Protein AF-A0A526YEH1-F1 (afdb_monomer_lite)

Sequence (98 aa):
MGEEGLAEISARYLRFADTEARSRSPLYEDLARAVAGDREILGFLSTLPDIKRQPNLLLAVVRHLFGTPTGWTEFRQALLAHPELVRSLMLERSTQTN

Secondary structure (DSSP, 8-state):
--THHHHHHHHHHHHHIIIIITTT-HHHHHHHHHHHH-HHHHHHHHTS-GGG--HHHHHHHHHHHH-S-SSHHHHHHHHHHSHHHHHHHHHH------

Structure (mmCIF, N/CA/C/O backbone):
data_AF-A0A526YEH1-F1
#
_entry.id   AF-A0A526YEH1-F1
#
loop_
_atom_site.group_PDB
_atom_site.id
_atom_site.type_symbol
_atom_site.label_atom_id
_atom_site.label_alt_id
_atom_site.label_comp_id
_atom_site.label_asym_id
_atom_site.label_entity_id
_atom_site.label_seq_id
_atom_site.pdbx_PDB_ins_code
_atom_site.Cartn_x
_atom_site.Cartn_y
_atom_site.Cartn_z
_atom_site.occupancy
_atom_site.B_iso_or_equiv
_atom_site.auth_seq_id
_atom_site.auth_comp_id
_atom_site.auth_asym_id
_atom_site.auth_atom_id
_atom_site.pdbx_PDB_model_num
ATOM 1 N N . MET A 1 1 ? -14.898 6.642 -11.240 1.00 52.28 1 MET A N 1
ATOM 2 C CA . MET A 1 1 ? -13.617 6.170 -11.801 1.00 52.28 1 MET A CA 1
ATOM 3 C C . MET A 1 1 ? -13.636 4.663 -11.703 1.00 52.28 1 MET A C 1
ATOM 5 O O . MET A 1 1 ? -13.384 4.128 -10.633 1.00 52.28 1 MET A O 1
ATOM 9 N N . GLY A 1 2 ? -14.123 4.015 -12.759 1.00 63.66 2 GLY A N 1
ATOM 10 C CA . GLY A 1 2 ? -14.147 2.560 -12.851 1.00 63.66 2 GLY A CA 1
ATOM 11 C C . GLY A 1 2 ? -1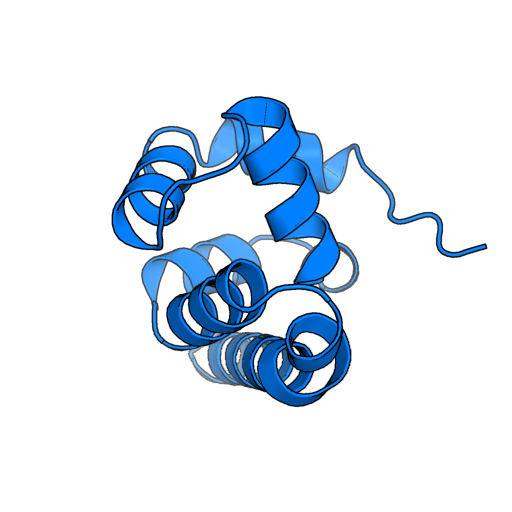2.762 2.019 -13.191 1.00 63.66 2 GLY A C 1
ATOM 12 O O . GLY A 1 2 ? -11.830 2.789 -13.397 1.00 63.66 2 GLY A O 1
ATOM 13 N N . GLU A 1 3 ? -12.674 0.698 -13.208 1.00 65.00 3 GLU A N 1
ATOM 14 C CA . GLU A 1 3 ? -11.566 -0.230 -13.499 1.00 65.00 3 GLU A CA 1
ATOM 15 C C . GLU A 1 3 ? -10.303 0.304 -14.219 1.00 65.00 3 GLU A C 1
ATOM 17 O O . GLU A 1 3 ? -9.201 -0.107 -13.860 1.00 65.00 3 GLU A O 1
ATOM 22 N N . GLU A 1 4 ? -10.414 1.259 -15.146 1.00 73.94 4 GLU A N 1
ATOM 23 C CA . GLU A 1 4 ? -9.292 1.972 -15.785 1.00 73.94 4 GLU A CA 1
ATOM 24 C C . GLU A 1 4 ? -8.348 2.650 -14.774 1.00 73.94 4 GLU A C 1
ATOM 26 O O . GLU A 1 4 ? -7.128 2.522 -14.873 1.00 73.94 4 GLU A O 1
ATOM 31 N N . GLY A 1 5 ? -8.898 3.291 -13.736 1.00 83.44 5 GLY A N 1
ATOM 32 C CA . GLY A 1 5 ? -8.084 3.941 -12.703 1.00 83.44 5 GLY A CA 1
ATOM 33 C C . GLY A 1 5 ? -7.284 2.945 -11.857 1.00 83.44 5 GLY A C 1
ATOM 34 O O . GLY A 1 5 ? -6.169 3.241 -11.431 1.00 83.44 5 GLY A O 1
ATOM 35 N N . LEU A 1 6 ? -7.819 1.738 -11.639 1.00 89.31 6 LEU A N 1
ATOM 36 C CA . LEU A 1 6 ? -7.109 0.675 -10.921 1.00 89.31 6 LEU A CA 1
ATOM 37 C C . LEU A 1 6 ? -5.994 0.082 -11.788 1.00 89.31 6 LEU A C 1
ATOM 39 O O . LEU A 1 6 ? -4.925 -0.231 -11.263 1.00 89.31 6 LEU A O 1
ATOM 43 N N . ALA A 1 7 ? -6.218 -0.040 -13.100 1.00 89.81 7 ALA A N 1
ATOM 44 C CA . ALA A 1 7 ? -5.214 -0.528 -14.040 1.00 89.81 7 ALA A CA 1
ATOM 45 C C . ALA A 1 7 ? -3.992 0.405 -14.109 1.00 89.81 7 ALA A C 1
ATOM 47 O O . ALA A 1 7 ? -2.858 -0.075 -14.093 1.00 89.81 7 ALA A O 1
ATOM 48 N N . GLU A 1 8 ? -4.194 1.727 -14.096 1.00 91.12 8 GLU A N 1
ATOM 49 C CA . GLU A 1 8 ? -3.087 2.693 -14.020 1.00 91.12 8 GLU A CA 1
ATOM 50 C C . GLU A 1 8 ? -2.274 2.555 -12.728 1.00 91.12 8 GLU A C 1
ATOM 52 O O . GLU A 1 8 ? -1.039 2.540 -12.762 1.00 91.12 8 GLU A O 1
ATOM 57 N N . ILE A 1 9 ? -2.953 2.419 -11.582 1.00 93.25 9 ILE A N 1
ATOM 58 C CA . ILE A 1 9 ? -2.280 2.223 -10.292 1.00 93.25 9 ILE A CA 1
ATOM 59 C C . ILE A 1 9 ? -1.491 0.909 -10.323 1.00 93.25 9 ILE A C 1
ATOM 61 O O . ILE A 1 9 ? -0.307 0.904 -9.993 1.00 93.25 9 ILE A O 1
ATOM 65 N N . SER A 1 10 ? -2.101 -0.184 -10.783 1.00 94.19 10 SER A N 1
ATOM 66 C CA . SER A 1 10 ? -1.442 -1.488 -10.921 1.00 94.19 10 SER A CA 1
ATOM 67 C C . SER A 1 10 ? -0.175 -1.398 -11.780 1.00 94.19 10 SER A C 1
ATOM 69 O O . SER A 1 10 ? 0.910 -1.781 -11.334 1.00 94.19 10 SER A O 1
ATOM 71 N N . ALA A 1 11 ? -0.264 -0.787 -12.965 1.00 93.31 11 ALA A N 1
ATOM 72 C CA . ALA A 1 11 ? 0.877 -0.604 -13.859 1.00 93.31 11 ALA A CA 1
ATOM 73 C C . ALA A 1 11 ? 2.007 0.220 -13.216 1.00 93.31 11 ALA A C 1
ATOM 75 O O . ALA A 1 11 ? 3.188 -0.092 -13.400 1.00 93.31 11 ALA A O 1
ATOM 76 N N . ARG A 1 12 ? 1.670 1.248 -12.424 1.00 93.19 12 ARG A N 1
ATOM 77 C CA . ARG A 1 12 ? 2.655 2.045 -11.675 1.00 93.19 12 ARG A CA 1
ATOM 78 C C . ARG A 1 12 ? 3.396 1.197 -10.634 1.00 93.19 12 ARG A C 1
ATOM 80 O O . ARG A 1 12 ? 4.614 1.323 -10.520 1.00 93.19 12 ARG A O 1
ATOM 87 N N . TYR A 1 13 ? 2.693 0.327 -9.910 1.00 94.25 13 TYR A N 1
ATOM 88 C CA . TYR A 1 13 ? 3.306 -0.580 -8.932 1.00 94.25 13 TYR A CA 1
ATOM 89 C C . TYR A 1 13 ? 4.188 -1.644 -9.592 1.00 94.25 13 TYR A C 1
ATOM 91 O O . TYR A 1 13 ? 5.295 -1.887 -9.116 1.00 94.25 13 TYR A O 1
ATOM 99 N N . LEU A 1 14 ? 3.759 -2.217 -10.723 1.00 93.44 14 LEU A N 1
ATOM 100 C CA . LEU A 1 14 ? 4.583 -3.159 -11.492 1.00 93.44 14 LEU A CA 1
ATOM 101 C C . LEU A 1 14 ? 5.873 -2.512 -11.994 1.00 93.44 14 LEU A C 1
ATOM 103 O O . LEU A 1 14 ? 6.942 -3.106 -11.872 1.00 93.44 14 LEU A O 1
ATOM 107 N N . ARG A 1 15 ? 5.787 -1.283 -12.517 1.00 92.12 15 ARG A N 1
ATOM 108 C CA . ARG A 1 15 ? 6.970 -0.537 -12.954 1.00 92.12 15 ARG A CA 1
ATOM 109 C C . ARG A 1 15 ? 7.930 -0.313 -11.791 1.00 92.12 15 ARG A C 1
ATOM 111 O O . ARG A 1 15 ? 9.107 -0.602 -11.934 1.00 92.12 15 ARG A O 1
ATOM 118 N N . PHE A 1 16 ? 7.425 0.135 -10.640 1.00 90.31 16 PHE A N 1
ATOM 119 C CA . PHE A 1 16 ? 8.239 0.321 -9.437 1.00 90.31 16 PHE A CA 1
ATOM 120 C C . PHE A 1 16 ? 8.914 -0.976 -8.979 1.00 90.31 16 PHE A C 1
ATOM 122 O O . PHE A 1 16 ? 10.079 -0.944 -8.585 1.00 90.31 16 PHE A O 1
ATOM 129 N N . ALA A 1 17 ? 8.204 -2.107 -9.048 1.00 90.31 17 ALA A N 1
ATOM 130 C CA . ALA A 1 17 ? 8.762 -3.411 -8.715 1.00 90.31 17 ALA A CA 1
ATOM 131 C C . ALA A 1 17 ? 9.973 -3.742 -9.606 1.00 90.31 17 ALA A C 1
ATOM 133 O O . ALA A 1 17 ? 11.022 -4.114 -9.089 1.00 90.31 17 ALA A O 1
ATOM 134 N N . ASP A 1 18 ? 9.853 -3.542 -10.923 1.00 88.56 18 ASP A N 1
ATOM 135 C CA . ASP A 1 18 ? 10.917 -3.851 -11.887 1.00 88.56 18 ASP A CA 1
ATOM 136 C C . ASP A 1 18 ? 12.086 -2.850 -11.869 1.00 88.56 18 ASP A C 1
ATOM 138 O O . ASP A 1 18 ? 13.235 -3.249 -12.057 1.00 88.56 18 ASP A O 1
ATOM 142 N N . THR A 1 19 ? 11.825 -1.564 -11.606 1.00 86.12 19 THR A N 1
ATOM 143 C CA . THR A 1 19 ? 12.853 -0.514 -11.668 1.00 86.12 19 THR A CA 1
ATOM 144 C C . THR A 1 19 ? 13.482 -0.212 -10.309 1.00 86.12 19 THR A C 1
ATOM 146 O O . THR A 1 19 ? 14.686 -0.375 -10.119 1.00 86.12 19 THR A O 1
ATOM 149 N N . GLU A 1 20 ? 12.685 0.262 -9.353 1.00 79.75 20 GLU A N 1
ATOM 150 C CA . GLU A 1 20 ? 13.179 0.852 -8.104 1.00 79.75 20 GLU A CA 1
ATOM 151 C C . GLU A 1 20 ? 13.358 -0.187 -6.994 1.00 79.75 20 GLU A C 1
ATOM 153 O O . GLU A 1 20 ? 14.322 -0.118 -6.227 1.00 79.75 20 GLU A O 1
ATOM 158 N N . ALA A 1 21 ? 12.442 -1.153 -6.894 1.00 80.50 21 ALA A N 1
ATOM 159 C CA . ALA A 1 21 ? 12.470 -2.160 -5.839 1.00 80.50 21 ALA A CA 1
ATOM 160 C C . ALA A 1 21 ? 13.507 -3.258 -6.111 1.00 80.50 21 ALA A C 1
ATOM 162 O O . ALA A 1 21 ? 14.221 -3.657 -5.186 1.00 80.50 21 ALA A O 1
ATOM 163 N N . ARG A 1 22 ? 13.648 -3.666 -7.380 1.00 75.12 22 ARG A N 1
ATOM 164 C CA . ARG A 1 22 ? 14.580 -4.703 -7.850 1.00 75.12 22 ARG A CA 1
ATOM 165 C C . ARG A 1 22 ? 16.018 -4.498 -7.377 1.00 75.12 22 ARG A C 1
ATOM 167 O O . ARG A 1 22 ? 16.695 -5.452 -7.011 1.00 75.12 22 ARG A O 1
ATOM 174 N N . SER A 1 23 ? 16.482 -3.248 -7.338 1.00 73.56 23 SER A N 1
ATOM 175 C CA . SER A 1 23 ? 17.846 -2.923 -6.901 1.00 73.56 23 SER A CA 1
ATOM 176 C C . SER A 1 23 ? 17.972 -2.647 -5.397 1.00 73.56 23 SER A C 1
ATOM 178 O O . SER A 1 23 ? 19.092 -2.517 -4.904 1.00 73.56 23 SER A O 1
ATOM 180 N N . ARG A 1 24 ? 16.858 -2.517 -4.661 1.00 76.19 24 ARG A N 1
ATOM 181 C CA . ARG A 1 24 ? 16.848 -2.129 -3.238 1.00 76.19 24 ARG A CA 1
ATOM 182 C C . ARG A 1 24 ? 16.633 -3.304 -2.299 1.00 76.19 24 ARG A C 1
ATOM 184 O O . ARG A 1 24 ? 17.363 -3.441 -1.320 1.00 76.19 24 ARG A O 1
ATOM 191 N N . SER A 1 25 ? 15.588 -4.098 -2.519 1.00 81.81 25 SER A N 1
ATOM 192 C CA . SER A 1 25 ? 15.247 -5.223 -1.644 1.00 81.81 25 SER A CA 1
ATOM 193 C C . SER A 1 25 ? 14.265 -6.175 -2.328 1.00 81.81 25 SER A C 1
ATOM 195 O O . SER A 1 25 ? 13.205 -5.718 -2.761 1.00 81.81 25 SER A O 1
ATOM 197 N N . PRO A 1 26 ? 14.533 -7.495 -2.321 1.00 86.56 26 PRO A N 1
ATOM 198 C CA . PRO A 1 26 ? 13.638 -8.488 -2.919 1.00 86.56 26 PRO A CA 1
ATOM 199 C C . PRO A 1 26 ? 12.251 -8.503 -2.260 1.00 86.56 26 PRO A C 1
ATOM 201 O O . PRO A 1 26 ? 11.251 -8.714 -2.936 1.00 86.56 26 PRO A O 1
ATOM 204 N N . LEU A 1 27 ? 12.168 -8.187 -0.962 1.00 88.56 27 LEU A N 1
ATOM 205 C CA . LEU A 1 27 ? 10.896 -8.046 -0.249 1.00 88.56 27 LEU A CA 1
ATOM 206 C C . LEU A 1 27 ? 10.018 -6.930 -0.837 1.00 88.56 27 LEU A C 1
ATOM 208 O O . LEU A 1 27 ? 8.825 -7.123 -1.028 1.00 88.56 27 LEU A O 1
ATOM 212 N N . TYR A 1 28 ? 10.582 -5.755 -1.133 1.00 87.69 28 TYR A N 1
ATOM 213 C CA . TYR A 1 28 ? 9.791 -4.651 -1.685 1.00 87.69 28 TYR A CA 1
ATOM 214 C C . TYR A 1 28 ? 9.376 -4.900 -3.133 1.00 87.69 28 TYR A C 1
ATOM 216 O O . TYR A 1 28 ? 8.320 -4.417 -3.536 1.00 87.69 28 TYR A O 1
ATOM 224 N N . GLU A 1 29 ? 10.175 -5.652 -3.898 1.00 91.00 29 GLU A N 1
ATOM 225 C CA . GLU A 1 29 ? 9.780 -6.100 -5.235 1.00 91.00 29 GLU A CA 1
ATOM 226 C C . GLU A 1 29 ? 8.537 -6.993 -5.151 1.00 91.00 29 GLU A C 1
ATOM 228 O O . GLU A 1 29 ? 7.542 -6.717 -5.825 1.00 91.00 29 GLU A O 1
ATOM 233 N N . ASP A 1 30 ? 8.578 -8.014 -4.292 1.00 91.69 30 ASP A N 1
ATOM 234 C CA . ASP A 1 30 ? 7.468 -8.948 -4.097 1.00 91.69 30 ASP A CA 1
ATOM 235 C C . ASP A 1 30 ? 6.200 -8.223 -3.628 1.00 91.69 30 ASP A C 1
ATOM 237 O O . ASP A 1 30 ? 5.143 -8.351 -4.245 1.00 91.69 30 ASP A O 1
ATOM 241 N N . LEU A 1 31 ? 6.327 -7.356 -2.617 1.00 92.81 31 LEU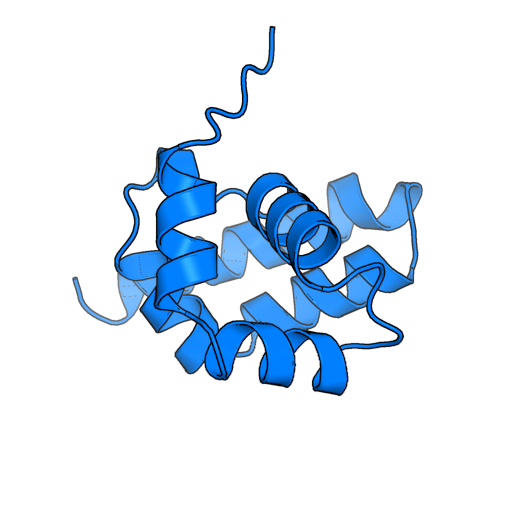 A N 1
ATOM 242 C CA . LEU A 1 31 ? 5.211 -6.561 -2.106 1.00 92.81 31 LEU A CA 1
ATOM 243 C C . LEU A 1 31 ? 4.608 -5.654 -3.182 1.00 92.81 31 LEU A C 1
ATOM 245 O O . LEU A 1 31 ? 3.390 -5.619 -3.336 1.00 92.81 31 LEU A O 1
ATOM 249 N N . ALA A 1 32 ? 5.427 -4.925 -3.944 1.00 93.25 32 ALA A N 1
ATOM 250 C CA . ALA A 1 32 ? 4.921 -4.032 -4.982 1.00 93.25 32 ALA A CA 1
ATOM 251 C C . ALA A 1 32 ? 4.203 -4.803 -6.100 1.00 93.25 32 ALA A C 1
ATOM 253 O O . ALA A 1 32 ? 3.137 -4.379 -6.554 1.00 93.25 32 ALA A O 1
ATOM 254 N N . ARG A 1 33 ? 4.742 -5.959 -6.509 1.00 93.94 33 ARG A N 1
ATOM 255 C CA . ARG A 1 33 ? 4.097 -6.836 -7.493 1.00 93.94 33 ARG A CA 1
ATOM 256 C C . ARG A 1 33 ? 2.783 -7.409 -6.959 1.00 93.94 33 ARG A C 1
ATOM 258 O O . ARG A 1 33 ? 1.800 -7.437 -7.694 1.00 93.94 33 ARG A O 1
ATOM 265 N N . ALA A 1 34 ? 2.746 -7.811 -5.692 1.00 94.50 34 ALA A N 1
ATOM 266 C CA . ALA A 1 34 ? 1.542 -8.331 -5.059 1.00 94.50 34 ALA A CA 1
ATOM 267 C C . ALA A 1 34 ? 0.447 -7.257 -4.921 1.00 94.50 34 ALA A C 1
ATOM 269 O O . ALA A 1 34 ? -0.705 -7.521 -5.262 1.00 94.50 34 ALA A O 1
ATOM 270 N N . VAL A 1 35 ? 0.805 -6.019 -4.549 1.00 95.06 35 VAL A N 1
ATOM 271 C CA . VAL A 1 35 ? -0.132 -4.878 -4.539 1.00 95.06 35 VAL A CA 1
ATOM 272 C C . VAL A 1 35 ? -0.740 -4.649 -5.920 1.00 95.06 35 VAL A C 1
ATOM 274 O O . VAL A 1 35 ? -1.945 -4.433 -6.029 1.00 95.06 35 VAL A O 1
ATOM 277 N N . ALA A 1 36 ? 0.061 -4.729 -6.985 1.00 94.38 36 ALA A N 1
ATOM 278 C CA . ALA A 1 36 ? -0.442 -4.552 -8.342 1.00 94.38 36 ALA A CA 1
ATOM 279 C C . ALA A 1 36 ? -1.475 -5.615 -8.763 1.00 94.38 36 ALA A C 1
ATOM 281 O O . ALA A 1 36 ? -2.266 -5.359 -9.671 1.00 94.38 36 ALA A O 1
ATOM 282 N N . GLY A 1 37 ? -1.477 -6.789 -8.126 1.00 92.69 37 GLY A N 1
ATOM 283 C CA . GLY A 1 37 ? -2.452 -7.854 -8.364 1.00 92.69 37 GLY A CA 1
ATOM 284 C C . GLY A 1 37 ? -3.680 -7.818 -7.447 1.00 92.69 37 GLY A C 1
ATOM 285 O O . GLY A 1 37 ? -4.640 -8.545 -7.702 1.00 92.69 37 GLY A O 1
ATOM 286 N N . ASP A 1 38 ? -3.686 -6.996 -6.393 1.00 94.88 38 ASP A N 1
ATOM 287 C CA . ASP A 1 38 ? -4.740 -7.008 -5.376 1.00 94.88 38 ASP A CA 1
ATOM 288 C C . ASP A 1 38 ? -5.768 -5.891 -5.588 1.00 94.88 38 ASP A C 1
ATOM 290 O O . ASP A 1 38 ? -5.513 -4.707 -5.360 1.00 94.88 38 ASP A O 1
ATOM 294 N N . ARG A 1 39 ? -6.979 -6.276 -6.003 1.00 91.19 39 ARG A N 1
ATOM 295 C CA . ARG A 1 39 ? -8.062 -5.326 -6.301 1.00 91.19 39 ARG A CA 1
ATOM 296 C C . ARG A 1 39 ? -8.519 -4.525 -5.082 1.00 91.19 39 ARG A C 1
ATOM 298 O O . ARG A 1 39 ? -8.957 -3.392 -5.266 1.00 91.19 39 ARG A O 1
ATOM 305 N N . GLU A 1 40 ? -8.440 -5.075 -3.870 1.00 92.62 40 GLU A N 1
ATOM 306 C CA . GLU A 1 40 ? -8.871 -4.362 -2.662 1.00 92.62 40 GLU A CA 1
ATOM 307 C C . GLU A 1 40 ? -7.887 -3.246 -2.313 1.00 92.62 40 GLU A C 1
ATOM 309 O O . GLU A 1 40 ? -8.299 -2.106 -2.089 1.00 92.62 40 GLU A O 1
ATOM 314 N N . ILE A 1 41 ? -6.582 -3.534 -2.359 1.00 93.75 41 ILE A N 1
ATOM 315 C CA . ILE A 1 41 ? -5.548 -2.515 -2.148 1.00 93.75 41 ILE A CA 1
ATOM 316 C C . ILE A 1 41 ? -5.593 -1.455 -3.251 1.00 93.75 41 ILE A C 1
ATOM 318 O O . ILE A 1 41 ? -5.521 -0.260 -2.960 1.00 93.75 41 ILE A O 1
ATOM 322 N N . LEU A 1 42 ? -5.755 -1.853 -4.515 1.00 94.00 42 LEU A N 1
ATOM 323 C CA . LEU A 1 42 ? -5.900 -0.903 -5.622 1.00 94.00 42 LEU A CA 1
ATOM 324 C C . LEU A 1 42 ? -7.152 -0.029 -5.464 1.00 94.00 42 LEU A C 1
ATOM 326 O O . LEU A 1 42 ? -7.091 1.178 -5.704 1.00 94.00 42 LEU A O 1
ATOM 330 N N . GLY A 1 43 ? -8.265 -0.612 -5.014 1.00 92.44 43 GLY A N 1
ATOM 331 C CA . GLY A 1 43 ? -9.489 0.116 -4.687 1.00 92.44 43 GLY A CA 1
ATOM 332 C C . GLY A 1 43 ? -9.259 1.151 -3.587 1.00 92.44 43 GLY A C 1
ATOM 333 O O . GLY A 1 43 ? -9.618 2.315 -3.758 1.00 92.44 43 GLY A O 1
ATOM 334 N N . PHE A 1 44 ? -8.574 0.764 -2.509 1.00 92.94 44 PHE A N 1
ATOM 335 C CA . PHE A 1 44 ? -8.155 1.676 -1.444 1.00 92.94 44 PHE A CA 1
ATOM 336 C C . PHE A 1 44 ? -7.282 2.823 -1.976 1.00 92.94 44 PHE A C 1
ATOM 338 O O . PHE A 1 44 ? -7.576 3.994 -1.729 1.00 92.94 44 PHE A O 1
ATOM 345 N N . LEU A 1 45 ? -6.244 2.517 -2.757 1.00 92.81 45 LEU A N 1
ATOM 346 C CA . LEU A 1 45 ? -5.344 3.518 -3.337 1.00 92.81 45 LEU A CA 1
ATOM 347 C C . LEU A 1 45 ? -6.075 4.469 -4.289 1.00 92.81 45 LEU A C 1
ATOM 349 O O . LEU A 1 45 ? -5.762 5.659 -4.336 1.00 92.81 45 LEU A O 1
ATOM 353 N N . SER A 1 46 ? -7.086 3.979 -5.007 1.00 92.12 46 SER A N 1
ATOM 354 C CA . SER A 1 46 ? -7.925 4.813 -5.865 1.00 92.12 46 SER A CA 1
ATOM 355 C C . SER A 1 46 ? -8.708 5.876 -5.082 1.00 92.12 46 SER A C 1
ATOM 357 O O . SER A 1 46 ? -9.088 6.887 -5.674 1.00 92.12 46 SER A O 1
ATOM 359 N N . THR A 1 47 ? -8.926 5.699 -3.772 1.00 90.69 47 THR A N 1
ATOM 360 C CA . THR A 1 47 ? -9.572 6.711 -2.909 1.00 90.69 47 THR A CA 1
ATOM 361 C C . THR A 1 47 ? -8.650 7.878 -2.545 1.00 90.69 47 THR A C 1
ATOM 363 O O . TH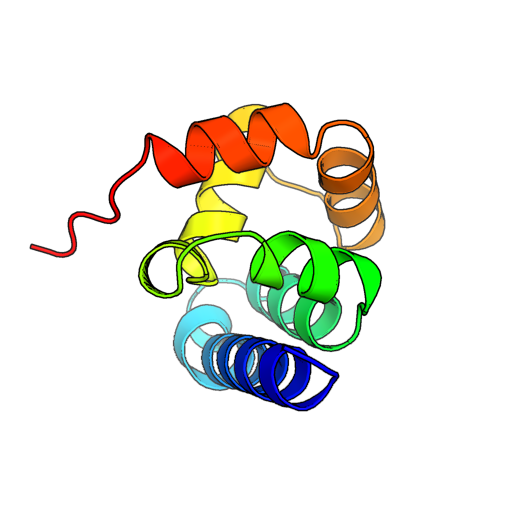R A 1 47 ? -9.115 8.929 -2.101 1.00 90.69 47 THR A O 1
ATOM 366 N N . LEU A 1 48 ? -7.338 7.708 -2.721 1.00 89.88 48 LEU A N 1
ATOM 367 C CA . LEU A 1 48 ? -6.335 8.735 -2.451 1.00 89.88 48 LEU A CA 1
ATOM 368 C C . LEU A 1 48 ? -6.163 9.649 -3.674 1.00 89.88 48 LEU A C 1
ATOM 370 O O . LEU A 1 48 ? -6.416 9.210 -4.797 1.00 89.88 48 LEU A O 1
ATOM 374 N N . PRO A 1 49 ? -5.698 10.899 -3.513 1.00 88.56 49 PRO A N 1
ATOM 375 C CA . PRO A 1 49 ? -5.280 11.726 -4.646 1.00 88.56 49 PRO A CA 1
ATOM 376 C C . PRO A 1 49 ? -4.047 11.121 -5.337 1.00 88.56 49 PRO A C 1
ATOM 378 O O . PRO A 1 49 ? -3.209 10.521 -4.668 1.00 88.56 49 PRO A O 1
ATOM 381 N N . ASP A 1 50 ? -3.909 11.302 -6.657 1.00 86.62 50 ASP A N 1
ATOM 382 C CA . ASP A 1 50 ? -2.881 10.625 -7.475 1.00 86.62 50 ASP A CA 1
ATOM 383 C C . ASP A 1 50 ? -1.455 10.756 -6.916 1.00 86.62 50 ASP A C 1
ATOM 385 O O . ASP A 1 50 ? -0.741 9.761 -6.778 1.00 86.62 50 ASP A O 1
ATOM 389 N N . ILE A 1 51 ? -1.084 11.960 -6.472 1.00 86.12 51 ILE A N 1
ATOM 390 C CA . ILE A 1 51 ? 0.235 12.247 -5.892 1.00 86.12 51 ILE A CA 1
ATOM 391 C C . ILE A 1 51 ? 0.538 11.426 -4.628 1.00 86.12 51 ILE A C 1
ATOM 393 O O . ILE A 1 51 ? 1.697 11.222 -4.280 1.00 86.12 51 ILE A O 1
ATOM 397 N N . LYS A 1 52 ? -0.487 10.918 -3.936 1.00 89.12 52 LYS A N 1
ATOM 398 C CA . LYS A 1 52 ? -0.350 10.082 -2.736 1.00 89.12 52 LYS A CA 1
ATOM 399 C C . LYS A 1 52 ? -0.423 8.584 -3.043 1.00 89.12 52 LYS A C 1
ATOM 401 O O . LYS A 1 52 ? -0.295 7.781 -2.133 1.00 89.12 52 LYS A O 1
ATOM 406 N N . ARG A 1 53 ? -0.575 8.172 -4.306 1.00 91.50 53 ARG A N 1
ATOM 407 C CA . ARG A 1 53 ? -0.649 6.751 -4.710 1.00 91.50 53 ARG A CA 1
ATOM 408 C C . ARG A 1 53 ? 0.720 6.127 -4.996 1.00 91.50 53 ARG A C 1
ATOM 410 O O . ARG A 1 53 ? 0.800 5.071 -5.619 1.00 91.50 53 ARG A O 1
ATOM 417 N N . GLN A 1 54 ? 1.803 6.795 -4.604 1.00 90.38 54 GLN A N 1
ATOM 418 C CA . GLN A 1 54 ? 3.163 6.355 -4.902 1.00 90.38 54 GLN A CA 1
ATOM 419 C C . GLN A 1 54 ? 3.515 5.056 -4.148 1.00 90.38 54 GLN A C 1
ATOM 421 O O . GLN A 1 54 ? 3.296 4.992 -2.935 1.00 90.38 54 GLN A O 1
ATOM 426 N N . PRO A 1 55 ? 4.123 4.053 -4.812 1.00 92.19 55 PRO A N 1
ATOM 427 C CA . PRO A 1 55 ? 4.471 2.776 -4.182 1.00 92.19 55 PRO A CA 1
ATOM 428 C C . PRO A 1 55 ? 5.413 2.933 -2.988 1.00 92.19 55 PRO A C 1
ATOM 430 O O . PRO A 1 55 ? 5.172 2.381 -1.917 1.00 92.19 55 PRO A O 1
ATOM 433 N N . ASN A 1 56 ? 6.452 3.759 -3.138 1.00 89.75 56 ASN A N 1
ATOM 434 C CA . ASN A 1 56 ? 7.411 4.017 -2.068 1.00 89.75 56 ASN A CA 1
ATOM 435 C C . ASN A 1 56 ? 6.748 4.661 -0.836 1.00 89.75 56 ASN A C 1
ATOM 437 O O . ASN A 1 56 ? 7.100 4.336 0.296 1.00 89.75 56 ASN A O 1
ATOM 441 N N . LEU A 1 57 ? 5.748 5.530 -1.041 1.00 91.00 57 LEU A N 1
ATOM 442 C CA . LEU A 1 57 ? 4.988 6.130 0.057 1.00 91.00 57 LEU A CA 1
ATOM 443 C C . LEU A 1 57 ? 4.189 5.071 0.820 1.00 91.00 57 LEU A C 1
ATOM 445 O O . LEU A 1 57 ? 4.246 5.050 2.047 1.00 91.00 57 LEU A O 1
ATOM 449 N N . LEU A 1 58 ? 3.480 4.186 0.110 1.00 92.06 58 LEU A N 1
ATOM 450 C CA . LEU A 1 58 ? 2.711 3.116 0.746 1.00 92.06 58 LEU A CA 1
ATOM 451 C C . LEU A 1 58 ? 3.624 2.201 1.570 1.00 92.06 58 LEU A C 1
ATOM 453 O O . LEU A 1 58 ? 3.356 1.965 2.747 1.00 92.06 58 LEU A O 1
ATOM 457 N N . LEU A 1 59 ? 4.724 1.733 0.974 1.00 90.56 59 LEU A N 1
ATOM 458 C CA . LEU A 1 59 ? 5.693 0.867 1.650 1.00 90.56 59 LEU A CA 1
ATOM 459 C C . LEU A 1 59 ? 6.276 1.543 2.898 1.00 90.56 59 LEU A C 1
ATOM 461 O O . LEU A 1 59 ? 6.350 0.923 3.958 1.00 90.56 59 LEU A O 1
ATOM 465 N N . ALA A 1 60 ? 6.645 2.823 2.797 1.00 90.31 60 ALA A N 1
ATOM 466 C CA . ALA A 1 60 ? 7.164 3.588 3.924 1.00 90.31 60 ALA A CA 1
ATOM 467 C C . ALA A 1 60 ? 6.124 3.770 5.041 1.00 90.31 60 ALA A C 1
ATOM 469 O O . ALA A 1 60 ? 6.468 3.636 6.213 1.00 90.31 60 ALA A O 1
ATOM 470 N N . VAL A 1 61 ? 4.863 4.049 4.697 1.00 92.38 61 VAL A N 1
ATOM 471 C CA . VAL A 1 61 ? 3.771 4.236 5.665 1.00 92.38 61 VAL A CA 1
ATOM 472 C C . VAL A 1 61 ? 3.444 2.943 6.400 1.00 92.38 61 VAL A C 1
ATOM 474 O O . VAL A 1 61 ? 3.401 2.944 7.628 1.00 92.38 61 VAL A O 1
ATOM 477 N N . VAL A 1 62 ? 3.257 1.836 5.678 1.00 91.94 62 VAL A N 1
ATOM 478 C CA . VAL A 1 62 ? 2.956 0.539 6.300 1.00 91.94 62 VAL A CA 1
ATOM 479 C C . VAL A 1 62 ? 4.118 0.114 7.194 1.00 91.94 62 VAL A C 1
ATOM 481 O O . VAL A 1 62 ? 3.901 -0.260 8.344 1.00 91.94 62 VAL A O 1
ATOM 484 N N . ARG A 1 63 ? 5.362 0.289 6.728 1.00 90.94 63 ARG A N 1
ATOM 485 C CA . ARG A 1 63 ? 6.546 0.022 7.548 1.00 90.94 63 ARG A CA 1
ATOM 486 C C . ARG A 1 63 ? 6.615 0.889 8.804 1.00 90.94 63 ARG A C 1
ATOM 488 O O . ARG A 1 63 ? 7.068 0.424 9.844 1.00 90.94 63 ARG A O 1
ATOM 495 N N . HIS A 1 64 ? 6.209 2.151 8.712 1.00 90.94 64 HIS A N 1
ATOM 496 C CA . HIS A 1 64 ? 6.222 3.067 9.848 1.00 90.94 64 HIS A CA 1
ATOM 497 C C . HIS A 1 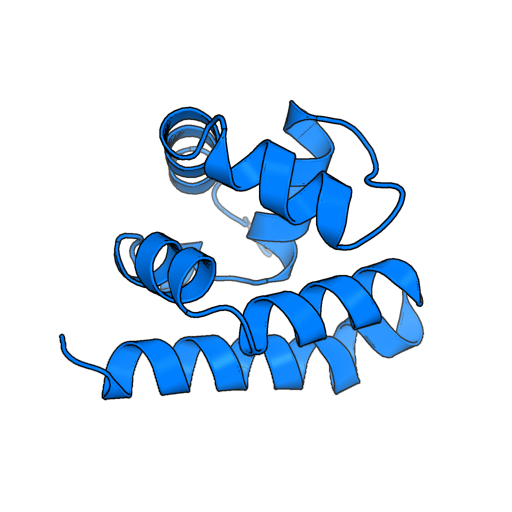64 ? 5.166 2.708 10.900 1.00 90.94 64 HIS A C 1
ATOM 499 O O . HIS A 1 64 ? 5.453 2.795 12.089 1.00 90.94 64 HIS A O 1
ATOM 505 N N . LEU A 1 65 ? 3.969 2.300 10.471 1.00 91.38 65 LEU A N 1
ATOM 506 C CA . LEU A 1 65 ? 2.855 1.985 11.368 1.00 91.38 65 LEU A CA 1
ATOM 507 C C . LEU A 1 65 ? 2.959 0.590 11.992 1.00 91.38 65 LEU A C 1
ATOM 509 O O . LEU A 1 65 ? 2.640 0.428 13.166 1.00 91.38 65 LEU A O 1
ATOM 513 N N . PHE A 1 66 ? 3.396 -0.407 11.221 1.00 92.44 66 PHE A N 1
ATOM 514 C CA . PHE A 1 66 ? 3.331 -1.820 11.621 1.00 92.44 66 PHE A CA 1
ATOM 515 C C . PHE A 1 66 ? 4.703 -2.497 11.710 1.00 92.44 66 PHE A C 1
ATOM 517 O O . PHE A 1 66 ? 4.794 -3.657 12.097 1.00 92.44 66 PHE A O 1
ATOM 524 N N . GLY A 1 67 ? 5.781 -1.781 11.380 1.00 90.56 67 GLY A N 1
ATOM 525 C CA . GLY A 1 67 ? 7.122 -2.350 11.279 1.00 90.56 67 GLY A CA 1
ATOM 526 C C . GLY A 1 67 ? 7.393 -2.997 9.920 1.00 90.56 67 GLY A C 1
ATOM 527 O O . GLY A 1 67 ? 6.579 -2.955 9.000 1.00 90.56 67 GLY A O 1
ATOM 528 N N . T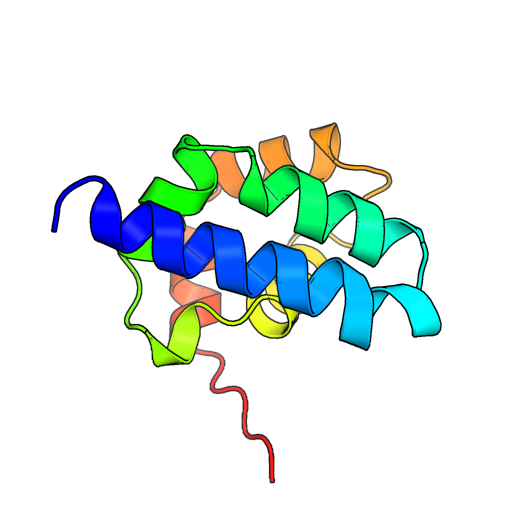HR A 1 68 ? 8.591 -3.558 9.757 1.00 87.56 68 THR A N 1
ATOM 529 C CA . THR A 1 68 ? 8.974 -4.218 8.502 1.00 87.56 68 THR A CA 1
ATOM 530 C C . THR A 1 68 ? 8.174 -5.515 8.342 1.00 87.56 68 THR A C 1
ATOM 532 O O . THR A 1 68 ? 8.367 -6.413 9.161 1.00 87.56 68 THR A O 1
ATOM 535 N N . PRO A 1 69 ? 7.328 -5.642 7.305 1.00 87.19 69 PRO A N 1
ATOM 536 C CA . PRO A 1 69 ? 6.559 -6.858 7.080 1.00 87.19 69 PRO A CA 1
ATOM 537 C C . PRO A 1 69 ? 7.485 -8.025 6.729 1.00 87.19 69 PRO A C 1
ATOM 539 O O . PRO A 1 69 ? 8.488 -7.850 6.035 1.00 87.19 69 PRO A O 1
ATOM 542 N N . THR A 1 70 ? 7.124 -9.228 7.154 1.00 88.38 70 THR A N 1
ATOM 543 C CA . THR A 1 70 ? 7.843 -10.463 6.802 1.00 88.38 70 THR A CA 1
ATOM 544 C C . THR A 1 70 ? 7.474 -10.995 5.413 1.00 88.38 70 THR A C 1
ATOM 546 O O . THR A 1 70 ? 8.227 -11.775 4.830 1.00 88.38 70 THR A O 1
ATOM 549 N N . GLY A 1 71 ? 6.350 -10.541 4.848 1.00 90.44 71 GLY A N 1
ATOM 550 C CA . GLY A 1 71 ? 5.889 -10.896 3.507 1.00 90.44 71 GLY A CA 1
ATOM 551 C C . GLY A 1 71 ? 4.541 -10.266 3.147 1.00 90.44 71 GLY A C 1
ATOM 552 O O . GLY A 1 71 ? 3.978 -9.478 3.912 1.00 90.44 71 GLY A O 1
ATOM 553 N N . TRP A 1 72 ? 4.010 -10.632 1.976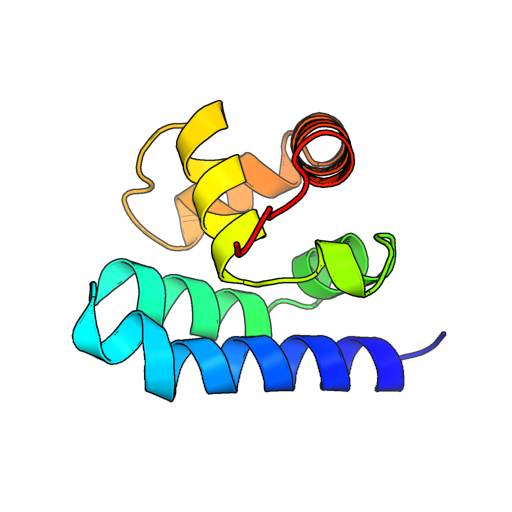 1.00 91.81 72 TRP A N 1
ATOM 554 C CA . TRP A 1 72 ? 2.759 -10.085 1.436 1.00 91.81 72 TRP A CA 1
ATOM 555 C C . TRP A 1 72 ? 1.544 -10.263 2.350 1.00 91.81 72 TRP A C 1
ATOM 557 O O . TRP A 1 72 ? 0.792 -9.313 2.551 1.00 91.81 72 TRP A O 1
ATOM 567 N N . THR A 1 73 ? 1.350 -11.450 2.926 1.00 91.50 73 THR A N 1
ATOM 568 C CA . THR A 1 73 ? 0.164 -11.744 3.745 1.00 91.50 73 THR A CA 1
ATOM 569 C C . THR A 1 73 ? 0.058 -10.806 4.944 1.00 91.50 73 THR A C 1
ATOM 571 O O . THR A 1 73 ? -0.988 -10.196 5.156 1.00 91.50 73 THR A O 1
ATOM 574 N N . GLU A 1 74 ? 1.154 -10.636 5.683 1.00 91.62 74 GLU A N 1
ATOM 575 C CA . GLU A 1 74 ? 1.212 -9.758 6.855 1.00 91.62 74 GLU A CA 1
ATOM 576 C C . GLU A 1 74 ? 1.010 -8.291 6.460 1.00 91.62 74 GLU A C 1
ATOM 578 O O . GLU A 1 74 ? 0.212 -7.585 7.075 1.00 91.62 74 GLU A O 1
ATOM 583 N N . PHE A 1 75 ? 1.649 -7.855 5.369 1.00 93.62 75 PHE A N 1
ATOM 584 C CA . PHE A 1 75 ? 1.465 -6.515 4.815 1.00 93.62 75 PHE A CA 1
ATOM 585 C C . PHE A 1 75 ? -0.003 -6.237 4.457 1.00 93.62 75 PHE A C 1
ATOM 587 O O . PHE A 1 75 ? -0.564 -5.217 4.863 1.00 93.62 75 PHE A O 1
ATOM 594 N N . ARG A 1 76 ? -0.641 -7.156 3.721 1.00 94.12 76 ARG A N 1
ATOM 595 C CA . ARG A 1 76 ? -2.039 -7.042 3.292 1.00 94.12 76 ARG A CA 1
ATOM 596 C C . ARG A 1 76 ? -2.975 -7.001 4.495 1.00 94.12 76 ARG A C 1
ATOM 598 O O . ARG A 1 76 ? -3.863 -6.154 4.540 1.00 94.12 76 ARG A O 1
ATOM 605 N N . GLN A 1 77 ? -2.776 -7.891 5.466 1.00 93.25 77 GLN A N 1
ATOM 606 C CA . GLN A 1 77 ? -3.592 -7.936 6.678 1.00 93.25 77 GLN A CA 1
ATOM 607 C C . GLN A 1 77 ? -3.456 -6.656 7.502 1.00 93.25 77 GLN A C 1
ATOM 609 O O . GLN A 1 77 ? -4.473 -6.098 7.894 1.00 93.25 77 GLN A O 1
ATOM 614 N N . ALA A 1 78 ? -2.238 -6.158 7.721 1.00 92.56 78 ALA A N 1
ATOM 615 C CA . ALA A 1 78 ? -2.013 -4.935 8.487 1.00 92.56 78 ALA A CA 1
ATOM 616 C C . ALA A 1 78 ? -2.667 -3.710 7.826 1.00 92.56 78 ALA A C 1
ATOM 618 O O . ALA A 1 78 ? -3.342 -2.921 8.490 1.00 92.56 78 ALA A O 1
ATOM 619 N N . LEU A 1 79 ? -2.527 -3.586 6.503 1.00 93.31 79 LEU A N 1
ATOM 620 C CA . LEU A 1 79 ? -3.127 -2.498 5.737 1.00 93.31 79 LEU A CA 1
ATOM 621 C C . LEU A 1 79 ? -4.660 -2.560 5.778 1.00 93.31 79 LEU A C 1
ATOM 623 O O . LEU A 1 79 ? -5.298 -1.558 6.093 1.00 93.31 79 LEU A O 1
ATOM 627 N N . LEU A 1 80 ? -5.256 -3.725 5.501 1.00 92.62 80 LEU A N 1
ATOM 628 C CA . LEU A 1 80 ? -6.714 -3.892 5.467 1.00 92.62 80 LEU A CA 1
ATOM 629 C C . LEU A 1 80 ? -7.366 -3.906 6.855 1.00 92.62 80 LEU A C 1
ATOM 631 O O . LEU A 1 80 ? -8.544 -3.576 6.966 1.00 92.62 80 LEU A O 1
ATOM 635 N N . ALA A 1 81 ? -6.626 -4.247 7.911 1.00 94.31 81 ALA A N 1
ATOM 636 C CA . ALA A 1 81 ? -7.102 -4.110 9.286 1.00 94.31 81 ALA A CA 1
ATOM 637 C C . ALA A 1 81 ? -7.208 -2.636 9.711 1.00 94.31 81 ALA A C 1
ATOM 639 O O . ALA A 1 81 ? -8.067 -2.284 10.519 1.00 94.31 81 ALA A O 1
ATOM 640 N N . HIS A 1 82 ? -6.357 -1.764 9.155 1.00 93.44 82 HIS A N 1
ATOM 641 C CA . HIS A 1 82 ? -6.259 -0.356 9.544 1.00 93.44 82 HIS A CA 1
ATOM 642 C C . HIS A 1 82 ? -6.174 0.616 8.345 1.00 93.44 82 HIS A C 1
ATOM 644 O O . HIS A 1 82 ? -5.283 1.476 8.305 1.00 93.44 82 HIS A O 1
ATOM 650 N N . PRO A 1 83 ? -7.111 0.555 7.379 1.00 92.19 83 PRO A N 1
ATOM 651 C CA . PRO A 1 83 ? -7.025 1.332 6.144 1.00 92.19 83 PRO A CA 1
ATOM 652 C C . PRO A 1 83 ? -7.123 2.838 6.405 1.00 92.19 83 PRO A C 1
ATOM 654 O O . PRO A 1 83 ? -6.457 3.629 5.741 1.00 92.19 83 PRO A O 1
ATOM 657 N N . GLU A 1 84 ? -7.902 3.255 7.405 1.00 92.06 84 GLU A N 1
ATOM 658 C CA . GLU A 1 84 ? -8.062 4.670 7.760 1.00 92.06 84 GLU A CA 1
ATOM 659 C C . GLU A 1 84 ? -6.784 5.278 8.346 1.00 92.06 84 GLU A C 1
ATOM 661 O O . GLU A 1 84 ? -6.414 6.394 7.978 1.00 92.06 84 GLU A O 1
ATOM 666 N N . LEU A 1 85 ? -6.065 4.533 9.194 1.00 92.56 85 LEU A N 1
ATOM 667 C CA . LEU A 1 85 ? -4.780 4.974 9.747 1.00 92.56 85 LEU A CA 1
ATOM 668 C C . LEU A 1 85 ? -3.729 5.110 8.644 1.00 92.56 85 LEU A C 1
ATOM 670 O O . LEU A 1 85 ? -3.044 6.131 8.565 1.00 92.56 85 LEU A O 1
ATOM 674 N N . VAL A 1 86 ? -3.648 4.115 7.754 1.00 93.69 86 VAL A N 1
ATOM 675 C CA . VAL A 1 86 ? -2.756 4.152 6.587 1.00 93.69 86 VAL A CA 1
ATOM 676 C C . VAL A 1 86 ? -3.095 5.349 5.704 1.00 93.69 86 VAL A C 1
ATOM 678 O O . VAL A 1 86 ? -2.210 6.135 5.376 1.00 93.69 86 VAL A O 1
ATOM 681 N N . ARG A 1 87 ? -4.374 5.545 5.365 1.00 92.50 87 ARG A N 1
ATOM 682 C CA . ARG A 1 87 ? -4.838 6.683 4.562 1.00 92.50 87 ARG A CA 1
ATOM 683 C C . ARG A 1 87 ? -4.477 8.012 5.202 1.00 92.50 87 ARG A C 1
ATOM 685 O O . ARG A 1 87 ? -3.923 8.867 4.518 1.00 92.50 87 ARG A O 1
ATOM 692 N N . SER A 1 88 ? -4.781 8.189 6.485 1.00 92.12 88 SER A N 1
ATOM 693 C CA . SER A 1 88 ? -4.502 9.435 7.198 1.00 92.12 88 SER A CA 1
ATOM 694 C C . SER A 1 88 ? -3.011 9.756 7.160 1.00 92.12 88 SER A C 1
ATOM 696 O O . SER A 1 88 ? -2.631 10.867 6.791 1.00 92.12 88 SER A O 1
ATOM 698 N N . LEU A 1 89 ? -2.156 8.763 7.426 1.00 91.69 89 LEU A N 1
ATOM 699 C CA . LEU A 1 89 ? -0.713 8.965 7.386 1.00 91.69 89 LEU A CA 1
ATOM 700 C C . LEU A 1 89 ? -0.194 9.200 5.960 1.00 91.69 89 LEU A C 1
ATOM 702 O O . LEU A 1 89 ? 0.673 10.043 5.764 1.00 91.69 89 LEU A O 1
ATOM 706 N N . MET A 1 90 ? -0.725 8.522 4.940 1.00 91.75 90 MET A N 1
ATOM 707 C CA . MET A 1 90 ? -0.373 8.806 3.541 1.00 91.75 90 MET A CA 1
ATOM 708 C C . MET A 1 90 ? -0.769 10.230 3.133 1.00 91.75 90 MET A C 1
ATOM 710 O O . MET A 1 90 ? -0.023 10.895 2.417 1.00 91.75 90 MET A O 1
ATOM 714 N N . LEU A 1 91 ? -1.924 10.723 3.585 1.00 89.62 91 LEU A N 1
ATOM 715 C CA . LEU A 1 91 ? -2.366 12.091 3.314 1.00 89.62 91 LEU A CA 1
ATOM 716 C C . LEU A 1 91 ? -1.482 13.118 4.029 1.00 89.62 91 LEU A C 1
ATOM 718 O O . LEU A 1 91 ? -1.070 14.091 3.395 1.00 89.62 91 LEU A O 1
ATOM 722 N N . GLU A 1 92 ? -1.128 12.868 5.289 1.00 88.62 92 GLU A N 1
ATOM 723 C CA . GLU A 1 92 ? -0.246 13.725 6.087 1.00 88.62 92 GLU A CA 1
ATOM 724 C C . GLU A 1 92 ? 1.188 13.745 5.540 1.00 88.62 92 GLU A C 1
ATOM 726 O O . GLU A 1 92 ? 1.793 14.806 5.370 1.00 88.62 92 GLU A O 1
ATOM 731 N N . ARG A 1 93 ? 1.733 12.579 5.176 1.00 79.31 93 ARG A N 1
ATOM 732 C CA . ARG A 1 93 ? 3.082 12.474 4.621 1.00 79.31 93 ARG A CA 1
ATOM 733 C C . ARG A 1 93 ? 3.093 12.936 3.175 1.00 79.31 93 ARG A C 1
ATOM 735 O O . ARG A 1 93 ? 2.695 12.231 2.249 1.00 79.31 93 ARG A O 1
ATOM 742 N N . SER A 1 94 ? 3.575 14.145 2.943 1.00 60.34 94 SER A N 1
ATOM 743 C CA . SER A 1 94 ? 4.021 14.554 1.614 1.00 60.34 94 SER A CA 1
ATOM 744 C C . SER A 1 94 ? 5.367 13.894 1.342 1.00 60.34 94 SER A C 1
ATOM 746 O O . SER A 1 94 ? 6.316 14.092 2.097 1.00 60.34 94 SER A O 1
ATOM 748 N N . THR A 1 95 ? 5.456 13.079 0.286 1.00 54.44 95 THR A N 1
ATOM 749 C CA . THR A 1 95 ? 6.751 12.706 -0.296 1.00 54.44 95 THR A CA 1
ATOM 750 C C . THR A 1 95 ? 7.367 13.990 -0.827 1.00 54.44 95 THR A C 1
ATOM 752 O O . THR A 1 95 ? 7.115 14.398 -1.959 1.00 54.44 95 THR A O 1
ATOM 755 N N . GLN A 1 96 ? 8.092 14.690 0.034 1.00 42.28 96 GLN A N 1
ATOM 756 C CA . GLN A 1 96 ? 8.938 15.790 -0.368 1.00 42.28 96 GLN A CA 1
ATOM 757 C C . GLN A 1 96 ? 10.155 15.161 -1.039 1.00 42.28 96 GLN A C 1
ATOM 759 O O . GLN A 1 96 ? 11.176 14.908 -0.408 1.00 42.28 96 GLN A O 1
ATOM 764 N N . THR A 1 97 ? 9.996 14.796 -2.307 1.00 39.41 97 THR A N 1
ATOM 765 C CA . THR A 1 97 ? 11.133 14.530 -3.178 1.00 39.41 97 THR A CA 1
ATOM 766 C C . THR A 1 97 ? 11.688 15.914 -3.513 1.00 39.41 97 THR A C 1
ATOM 768 O O . THR A 1 97 ? 11.035 16.672 -4.228 1.00 39.41 97 THR A O 1
ATOM 771 N N . ASN A 1 98 ? 12.772 16.289 -2.824 1.00 33.84 98 ASN A N 1
ATOM 772 C CA . ASN A 1 98 ? 13.519 17.538 -3.012 1.00 33.84 98 ASN A CA 1
ATOM 773 C C . ASN A 1 98 ? 14.028 17.673 -4.449 1.00 33.84 98 ASN A C 1
ATOM 775 O O . ASN A 1 98 ? 14.368 16.620 -5.037 1.00 33.84 98 ASN A O 1
#

pLDDT: mean 86.99, std 11.91, range [33.84, 95.06]

Foldseek 3Di:
DPPVQLQVLLVQLQVCLVPVDVVPDPQLSQQSNVCSVDPVSSVLLSVADPQLSHSVLLQVLLCVPPNHDPHNVRSVCSCVVCVPSSRVSSVVDRPPPD

Radius of gyration: 12.31 Å; chains: 1; bounding box: 32×29×27 Å